Protein AF-A0A3A8WEZ7-F1 (afdb_monomer_lite)

Foldseek 3Di:
DDAAADDPLQQVQSVVCVVLCVQPNDDPRHSQVVCLQQPFEDDPPDDDPHPRYHHDPDQQRGHGDDAQVSVQVVCVVVVRQKHKDWDWLALPDPDPVVVPPPVPCPPFKKKKAWFFPCQQVVNDPVPTHIAMWIFPDDPDPQWTWTFGNYNPPTGIDIGTPVSSSVRCSVSRGTMMMMGGND

Radius of gyration: 15.86 Å; chains: 1; bounding box: 39×42×32 Å

Secondary structure (DSSP, 8-state):
----PPPTT-HHHHHHHHHHHHHH-S-S--HHHHHHHH-EEE-TT---S-SSEEE-S-GGG-B----HHHHHHHHHHHT--EEEEEEE--TTS---TTT---TTTTSSEEEEEEEEHHHHTT--GGG--EEEEEEEEE-SSSEEEEEE--SSS-EEEEEEHHHHHHHHHHTT-EEEEEEE--

pLDDT: mean 88.05, std 12.77, range [43.5, 98.0]

Structure (mmCIF, N/CA/C/O backbone):
data_AF-A0A3A8WEZ7-F1
#
_entry.id   AF-A0A3A8WEZ7-F1
#
loop_
_atom_site.group_PDB
_atom_site.id
_atom_site.type_symbol
_atom_site.label_atom_id
_atom_site.label_alt_id
_atom_site.label_comp_id
_atom_site.label_asym_id
_atom_site.label_entity_id
_atom_site.label_seq_id
_atom_site.pdbx_PDB_ins_code
_atom_site.Cartn_x
_atom_site.Cartn_y
_atom_site.Cartn_z
_atom_site.occupancy
_atom_site.B_iso_or_equiv
_atom_site.auth_seq_id
_atom_site.auth_comp_id
_atom_site.auth_asym_id
_atom_site.auth_atom_id
_atom_site.pdbx_PDB_model_num
ATOM 1 N N . MET A 1 1 ? -1.982 0.173 16.516 1.00 84.88 1 MET A N 1
ATOM 2 C CA . MET A 1 1 ? -1.743 -0.691 15.354 1.00 84.88 1 MET A CA 1
ATOM 3 C C . MET A 1 1 ? -0.645 -1.706 15.622 1.00 84.88 1 MET A C 1
ATOM 5 O O . MET A 1 1 ? 0.433 -1.330 16.069 1.00 84.88 1 MET A O 1
ATOM 9 N N . LYS A 1 2 ? -0.948 -2.989 15.407 1.00 89.88 2 LYS A N 1
ATOM 10 C CA . LYS A 1 2 ? 0.027 -4.089 15.438 1.00 89.88 2 LYS A CA 1
ATOM 11 C C . LYS A 1 2 ? 0.859 -4.035 14.161 1.00 89.88 2 LYS A C 1
ATOM 13 O O . LYS A 1 2 ? 0.286 -3.842 13.106 1.00 89.88 2 LYS A O 1
ATOM 18 N N . GLU A 1 3 ? 2.168 -4.209 14.256 1.00 95.56 3 GLU A N 1
ATOM 19 C CA . GLU A 1 3 ? 3.060 -4.217 13.092 1.00 95.56 3 GLU A CA 1
ATOM 20 C C . GLU A 1 3 ? 2.980 -5.553 12.346 1.00 95.56 3 GLU A C 1
ATOM 22 O O . GLU A 1 3 ? 2.953 -6.616 12.975 1.00 95.56 3 GLU A O 1
ATOM 27 N N . ILE A 1 4 ? 2.930 -5.495 11.013 1.00 96.94 4 ILE A N 1
ATOM 28 C CA . ILE A 1 4 ? 2.775 -6.666 10.146 1.00 96.94 4 ILE A CA 1
ATOM 29 C C . ILE A 1 4 ? 3.842 -6.626 9.064 1.00 96.94 4 ILE A C 1
ATOM 31 O O . ILE A 1 4 ? 3.929 -5.680 8.282 1.00 96.94 4 ILE A O 1
ATOM 35 N N . ILE A 1 5 ? 4.648 -7.684 9.042 1.00 97.50 5 ILE A N 1
ATOM 36 C CA . ILE A 1 5 ? 5.693 -7.893 8.047 1.00 97.50 5 ILE A CA 1
ATOM 37 C C . ILE A 1 5 ? 5.063 -8.651 6.884 1.00 97.50 5 ILE A C 1
ATOM 39 O O . ILE A 1 5 ? 4.404 -9.675 7.075 1.00 97.50 5 ILE A O 1
ATOM 43 N N . ALA A 1 6 ? 5.246 -8.129 5.683 1.00 96.94 6 ALA A N 1
ATOM 44 C CA . ALA A 1 6 ? 4.765 -8.745 4.470 1.00 96.94 6 ALA A CA 1
ATOM 45 C C . ALA A 1 6 ? 5.626 -9.945 4.091 1.00 96.94 6 ALA A C 1
ATOM 47 O O . ALA A 1 6 ? 6.854 -9.896 4.160 1.00 96.94 6 ALA A O 1
ATOM 48 N N . GLU A 1 7 ? 4.979 -10.980 3.580 1.00 95.88 7 GLU A N 1
ATOM 49 C CA . GLU A 1 7 ? 5.639 -11.922 2.695 1.00 95.88 7 GLU A CA 1
ATOM 50 C C . GLU A 1 7 ? 5.979 -11.259 1.358 1.00 95.88 7 GLU A C 1
ATOM 52 O O . GLU A 1 7 ? 5.452 -10.202 0.982 1.00 95.88 7 GLU A O 1
ATOM 57 N N . ASN A 1 8 ? 6.877 -11.897 0.606 1.00 93.00 8 ASN A N 1
ATOM 58 C CA . ASN A 1 8 ? 7.244 -11.400 -0.716 1.00 93.00 8 ASN A CA 1
ATOM 59 C C . ASN A 1 8 ? 5.997 -11.220 -1.590 1.00 93.00 8 ASN A C 1
ATOM 61 O O . ASN A 1 8 ? 5.138 -12.096 -1.652 1.00 93.00 8 ASN A O 1
ATOM 65 N N . TYR A 1 9 ? 5.938 -10.085 -2.292 1.00 94.31 9 TYR A N 1
ATOM 66 C CA . TYR A 1 9 ? 4.830 -9.680 -3.167 1.00 94.31 9 TYR A CA 1
ATOM 67 C C . TYR A 1 9 ? 3.518 -9.304 -2.456 1.00 94.31 9 TYR A C 1
ATOM 69 O O . TYR A 1 9 ? 2.589 -8.872 -3.137 1.00 94.31 9 TYR A O 1
ATOM 77 N N . LEU A 1 10 ? 3.438 -9.379 -1.120 1.00 96.44 10 LEU A N 1
ATOM 78 C CA . LEU A 1 10 ? 2.209 -9.112 -0.355 1.00 96.44 10 LEU A CA 1
ATOM 79 C C . LEU A 1 10 ? 2.223 -7.779 0.417 1.00 96.44 10 LEU A C 1
ATOM 81 O O . LEU A 1 10 ? 1.356 -7.545 1.255 1.00 96.44 10 LEU A O 1
ATOM 85 N N . CYS A 1 11 ? 3.161 -6.870 0.123 1.00 96.25 11 CYS A N 1
ATOM 86 C CA . CYS A 1 11 ? 3.358 -5.612 0.861 1.00 96.25 11 CYS A CA 1
ATOM 87 C C . CYS A 1 11 ? 2.072 -4.792 1.050 1.00 96.25 11 CYS A C 1
ATOM 89 O O . CYS A 1 11 ? 1.821 -4.277 2.137 1.00 96.25 11 CYS A O 1
ATOM 91 N N . PHE A 1 12 ? 1.233 -4.690 0.015 1.00 97.19 12 PHE A N 1
ATOM 92 C CA . PHE A 1 12 ? -0.033 -3.957 0.109 1.00 97.19 12 PHE A CA 1
ATOM 93 C C . PHE A 1 12 ? -1.072 -4.668 0.972 1.00 97.19 12 PHE A C 1
ATOM 95 O O . PHE A 1 12 ? -1.754 -4.025 1.767 1.00 97.19 12 PHE A O 1
ATOM 102 N N . LEU A 1 13 ? -1.127 -5.997 0.900 1.00 98.00 13 LEU A N 1
ATOM 103 C CA . LEU A 1 13 ? -2.044 -6.793 1.710 1.00 98.00 13 LEU A CA 1
ATOM 104 C C . LEU A 1 13 ? -1.660 -6.793 3.185 1.00 98.00 13 LEU A C 1
ATOM 106 O O . LEU A 1 13 ? -2.545 -6.735 4.029 1.00 98.00 13 LEU A O 1
ATOM 110 N N . ALA A 1 14 ? -0.364 -6.782 3.498 1.00 97.94 14 ALA A N 1
ATOM 111 C CA . ALA A 1 14 ? 0.115 -6.634 4.866 1.00 97.94 14 ALA A CA 1
ATOM 112 C C . ALA A 1 14 ? -0.351 -5.310 5.490 1.00 97.94 14 ALA A C 1
ATOM 114 O O . ALA A 1 14 ? -0.772 -5.299 6.641 1.00 97.94 14 ALA A O 1
ATOM 115 N N . LEU A 1 15 ? -0.359 -4.203 4.731 1.00 97.56 15 LEU A N 1
ATOM 116 C CA . LEU A 1 15 ? -0.907 -2.929 5.219 1.00 97.56 15 LEU A CA 1
ATOM 117 C C . LEU A 1 15 ? -2.422 -2.979 5.405 1.00 97.56 15 LEU A C 1
ATOM 119 O O . LEU A 1 15 ? -2.922 -2.434 6.386 1.00 97.56 15 LEU A O 1
ATOM 123 N N . ILE A 1 16 ? -3.150 -3.640 4.503 1.00 97.50 16 ILE A N 1
ATOM 124 C CA . ILE A 1 16 ? -4.600 -3.823 4.642 1.00 97.50 16 ILE A CA 1
ATOM 125 C C . ILE A 1 16 ? -4.912 -4.664 5.887 1.00 97.50 16 ILE A C 1
ATOM 127 O O . ILE A 1 16 ? -5.751 -4.261 6.687 1.00 97.50 16 ILE A O 1
ATOM 131 N N . GLU A 1 17 ? -4.204 -5.776 6.105 1.00 97.75 17 GLU A N 1
ATOM 132 C CA . GLU A 1 17 ? -4.300 -6.582 7.330 1.00 97.75 17 GLU A CA 1
ATOM 133 C C . GLU A 1 17 ? -4.053 -5.710 8.569 1.00 97.75 17 GLU A C 1
ATOM 135 O O . GLU A 1 17 ? -4.807 -5.763 9.542 1.00 97.75 17 GLU A O 1
ATOM 140 N N . MET A 1 18 ? -3.025 -4.864 8.511 1.00 96.19 18 MET A N 1
ATOM 141 C CA . MET A 1 18 ? -2.623 -3.986 9.603 1.00 96.19 18 MET A CA 1
ATOM 142 C C . MET A 1 18 ? -3.717 -2.977 9.966 1.00 96.19 18 MET A C 1
ATOM 144 O O . MET A 1 18 ? -4.024 -2.786 11.144 1.00 96.19 18 MET A O 1
ATOM 148 N N . ILE A 1 19 ? -4.333 -2.372 8.948 1.00 95.62 19 ILE A N 1
ATOM 149 C CA . ILE A 1 19 ? -5.447 -1.431 9.080 1.00 95.62 19 ILE A CA 1
ATOM 150 C C . ILE A 1 19 ? -6.692 -2.147 9.612 1.00 95.62 19 ILE A C 1
ATOM 152 O O . ILE A 1 19 ? -7.278 -1.696 10.593 1.00 95.62 19 ILE A O 1
ATOM 156 N N . ILE A 1 20 ? -7.073 -3.290 9.034 1.00 95.44 20 ILE A N 1
ATOM 157 C CA . ILE A 1 20 ? -8.232 -4.074 9.486 1.00 95.44 20 ILE A CA 1
ATOM 158 C C . ILE A 1 20 ? -8.068 -4.454 10.961 1.00 95.44 20 ILE A C 1
ATOM 160 O O . ILE A 1 20 ? -8.984 -4.239 11.753 1.00 95.44 20 ILE A O 1
ATOM 164 N N . GLN A 1 21 ? -6.899 -4.967 11.356 1.00 95.06 21 GLN A N 1
ATOM 165 C CA . GLN A 1 21 ? -6.651 -5.373 12.742 1.00 95.06 21 GLN A CA 1
ATOM 166 C C . GLN A 1 21 ? -6.658 -4.196 13.725 1.00 95.06 21 GLN A C 1
ATOM 168 O O . GLN A 1 21 ? -6.998 -4.385 14.892 1.00 95.06 21 GLN A O 1
ATOM 173 N N . ASP A 1 22 ? -6.310 -2.986 13.286 1.00 93.56 22 ASP A N 1
ATOM 174 C CA . ASP A 1 22 ? -6.419 -1.779 14.112 1.00 93.56 22 ASP A CA 1
ATOM 175 C C . ASP A 1 22 ? -7.881 -1.353 14.321 1.00 93.56 22 ASP A C 1
ATOM 177 O O . ASP A 1 22 ? -8.231 -0.888 15.403 1.00 93.56 22 ASP A O 1
ATOM 181 N N . VAL A 1 23 ? -8.741 -1.566 13.318 1.00 92.75 23 VAL A N 1
ATOM 182 C CA . VAL A 1 23 ? -10.157 -1.167 13.348 1.00 92.75 23 VAL A CA 1
ATOM 183 C C . VAL A 1 23 ? -11.032 -2.157 14.115 1.00 92.75 23 VAL A C 1
ATOM 185 O O . VAL A 1 23 ? -11.835 -1.744 14.950 1.00 92.75 23 VAL A O 1
ATOM 188 N N . ILE A 1 24 ? -10.912 -3.457 13.835 1.00 93.06 24 ILE A N 1
ATOM 189 C CA . ILE A 1 24 ? -11.813 -4.486 14.393 1.00 93.06 24 ILE A CA 1
ATOM 190 C C . ILE A 1 24 ? -11.124 -5.441 15.377 1.00 93.06 24 ILE A C 1
ATOM 192 O O . ILE A 1 24 ? -11.753 -6.372 15.879 1.00 93.06 24 ILE A O 1
ATOM 196 N N . GLY A 1 25 ? -9.841 -5.219 15.673 1.00 92.50 25 GLY A N 1
ATOM 197 C CA . GLY A 1 25 ? -9.025 -6.140 16.459 1.00 92.50 25 GLY A CA 1
ATOM 198 C C . GLY A 1 25 ? -8.557 -7.356 15.654 1.00 92.50 25 GLY A C 1
ATOM 199 O O . GLY A 1 25 ? -8.706 -7.432 14.434 1.00 92.50 25 GLY A O 1
ATOM 200 N N . THR A 1 26 ? -7.962 -8.332 16.343 1.00 89.19 26 THR A N 1
ATOM 201 C CA . THR A 1 26 ? -7.465 -9.562 15.711 1.00 89.19 26 THR A CA 1
ATOM 202 C C . THR A 1 26 ? -8.583 -10.274 14.950 1.00 89.19 26 THR A C 1
ATOM 204 O O . THR A 1 26 ? -9.600 -10.645 15.535 1.00 89.19 26 THR A O 1
ATOM 207 N N . SER A 1 27 ? -8.365 -10.510 13.658 1.00 90.12 27 SER A N 1
ATOM 208 C CA . SER A 1 27 ? -9.300 -11.202 12.773 1.00 90.12 27 SER A CA 1
ATOM 209 C C . SER A 1 27 ? -8.596 -12.339 12.025 1.00 90.12 27 SER A C 1
ATOM 211 O O . SER A 1 27 ? -7.378 -12.484 12.106 1.00 90.12 27 SER A O 1
ATOM 213 N N . CYS A 1 28 ? -9.367 -13.157 11.307 1.00 92.25 28 CYS A N 1
ATOM 214 C CA . CYS A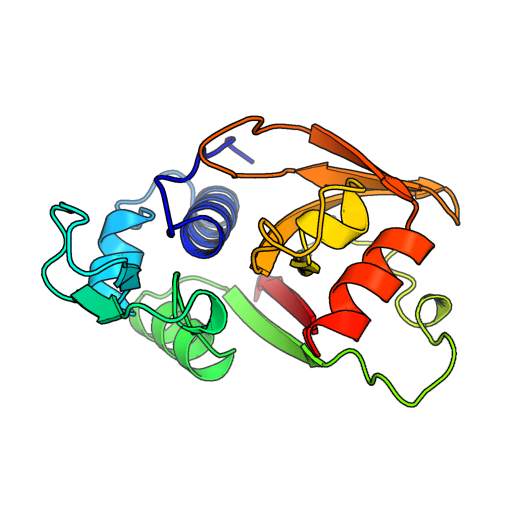 1 28 ? -8.833 -14.179 10.400 1.00 92.25 28 CYS A CA 1
ATOM 215 C C . CYS A 1 28 ? -8.469 -13.629 9.009 1.00 92.25 28 CYS A C 1
ATOM 217 O O . CYS A 1 28 ? -8.064 -14.394 8.139 1.00 92.25 28 CYS A O 1
ATOM 219 N N . ILE A 1 29 ? -8.643 -12.323 8.787 1.00 95.31 29 ILE A N 1
ATOM 220 C CA . ILE A 1 29 ? -8.328 -11.663 7.521 1.00 95.31 29 ILE A CA 1
ATOM 221 C C . ILE A 1 29 ? -6.868 -11.228 7.597 1.00 95.31 29 ILE A C 1
ATOM 223 O O . ILE A 1 29 ? -6.561 -10.136 8.075 1.00 95.31 29 ILE A O 1
ATOM 227 N N . ASP A 1 30 ? -5.981 -12.124 7.174 1.00 96.62 30 ASP A N 1
ATOM 228 C CA . ASP A 1 30 ? -4.549 -11.879 7.039 1.00 96.62 30 ASP A CA 1
ATOM 229 C C . ASP A 1 30 ? -4.141 -11.646 5.575 1.00 96.62 30 ASP A C 1
ATOM 231 O O . ASP A 1 30 ? -4.944 -11.773 4.644 1.00 96.62 30 ASP A O 1
ATOM 235 N N . GLN A 1 31 ? -2.881 -11.282 5.350 1.00 97.38 31 GLN A N 1
ATOM 236 C CA . GLN A 1 31 ? -2.349 -11.053 4.008 1.00 97.38 31 GLN A CA 1
ATOM 237 C C . GLN A 1 31 ? -2.493 -12.260 3.060 1.00 97.38 31 GLN A C 1
ATOM 239 O O . GLN A 1 31 ? -2.594 -12.053 1.852 1.00 97.38 31 GLN A O 1
ATOM 244 N N . PHE A 1 32 ? -2.559 -13.499 3.563 1.00 97.44 32 PHE A N 1
ATOM 245 C CA . PHE A 1 32 ? -2.748 -14.696 2.735 1.00 97.44 32 PHE A CA 1
ATOM 246 C C . PHE A 1 32 ? -4.213 -14.885 2.349 1.00 97.44 32 PHE A C 1
ATOM 248 O O . PHE A 1 32 ? -4.508 -15.141 1.183 1.00 97.44 32 PHE A O 1
ATOM 255 N N . TYR A 1 33 ? -5.138 -14.682 3.289 1.00 97.00 33 TYR A N 1
ATOM 256 C CA . TYR A 1 33 ? -6.571 -14.627 3.005 1.00 97.00 33 TYR A CA 1
ATOM 257 C C . TYR A 1 33 ? -6.868 -13.568 1.938 1.00 97.00 33 TYR A C 1
ATOM 259 O O . TYR A 1 33 ? -7.572 -13.826 0.960 1.00 97.00 33 TYR A O 1
ATOM 267 N N . LEU A 1 34 ? -6.293 -12.375 2.102 1.00 97.75 34 LEU A N 1
ATOM 268 C CA . LEU A 1 34 ? -6.444 -11.284 1.145 1.00 97.75 34 LEU A CA 1
ATOM 269 C C . LEU A 1 34 ? -5.843 -11.643 -0.222 1.00 97.75 34 LEU A C 1
ATOM 271 O O . LEU A 1 34 ? -6.412 -11.275 -1.248 1.00 97.75 34 LEU A O 1
ATOM 275 N N . ALA A 1 35 ? -4.730 -12.381 -0.254 1.00 97.56 35 ALA A N 1
ATOM 276 C CA . ALA A 1 35 ? -4.103 -12.809 -1.500 1.00 97.56 35 ALA A CA 1
ATOM 277 C C . ALA A 1 35 ? -4.937 -13.870 -2.224 1.00 97.56 35 ALA A C 1
ATOM 279 O O . ALA A 1 35 ? -5.053 -13.818 -3.443 1.00 97.56 35 ALA A O 1
ATOM 280 N N . GLU A 1 36 ? -5.579 -14.785 -1.498 1.00 97.31 36 GLU A N 1
ATOM 281 C CA . GLU A 1 36 ? -6.543 -15.721 -2.086 1.00 97.31 36 GLU A CA 1
ATOM 282 C C . GLU A 1 36 ? -7.760 -14.989 -2.663 1.00 97.31 36 GLU A C 1
ATOM 284 O O . GLU A 1 36 ? -8.261 -15.341 -3.733 1.00 97.31 36 GLU A O 1
ATOM 289 N N . TYR A 1 37 ? -8.211 -13.928 -1.990 1.00 96.38 37 TYR A N 1
ATOM 290 C CA . TYR A 1 37 ? -9.358 -13.136 -2.423 1.00 96.38 37 TYR A CA 1
ATOM 291 C C . TYR A 1 37 ? -9.059 -12.281 -3.666 1.00 96.38 37 TYR A C 1
ATOM 293 O O . TYR A 1 37 ? -9.784 -12.356 -4.657 1.00 96.38 37 TYR A O 1
ATOM 301 N N . PHE A 1 38 ? -7.993 -11.475 -3.640 1.00 97.12 38 PHE A N 1
ATOM 302 C CA . PHE A 1 38 ? -7.670 -10.526 -4.718 1.00 97.12 38 PHE A CA 1
ATOM 303 C C . PHE A 1 38 ? -6.777 -11.105 -5.816 1.00 97.12 38 PHE A C 1
ATOM 305 O O . PHE A 1 38 ? -6.781 -10.606 -6.943 1.00 97.12 38 PHE A O 1
ATOM 312 N N . GLY A 1 39 ? -6.036 -12.159 -5.496 1.00 96.94 39 GLY A N 1
ATOM 313 C CA . GLY A 1 39 ? -5.006 -12.740 -6.336 1.00 96.94 39 GLY A CA 1
ATOM 314 C C . GLY A 1 39 ? -3.665 -12.023 -6.218 1.00 96.94 39 GLY A C 1
ATOM 315 O O . GLY A 1 39 ? -3.592 -10.836 -5.913 1.00 96.94 39 GLY A O 1
ATOM 316 N N . VAL A 1 40 ? -2.580 -12.742 -6.491 1.00 97.00 40 VAL A N 1
ATOM 317 C CA . VAL A 1 40 ? -1.213 -12.200 -6.502 1.00 97.00 40 VAL A CA 1
ATOM 318 C C . VAL A 1 40 ? -0.480 -12.645 -7.759 1.00 97.00 40 VAL A C 1
ATOM 320 O O . VAL A 1 40 ? -0.646 -13.771 -8.221 1.00 97.00 40 VAL A O 1
ATOM 323 N N . THR A 1 41 ? 0.352 -11.772 -8.321 1.00 96.38 41 THR A N 1
ATOM 324 C CA . THR A 1 41 ? 1.248 -12.132 -9.424 1.00 96.38 41 THR A CA 1
ATOM 325 C C . THR A 1 41 ? 2.680 -12.269 -8.920 1.00 96.38 41 THR A C 1
ATOM 327 O O . THR A 1 41 ? 3.219 -11.351 -8.304 1.00 96.38 41 THR A O 1
ATOM 330 N N . VAL A 1 42 ? 3.321 -13.399 -9.206 1.00 95.12 42 VAL A N 1
ATOM 331 C CA . VAL A 1 42 ? 4.695 -13.713 -8.778 1.00 95.12 42 VAL A CA 1
ATOM 332 C C . VAL A 1 42 ? 5.565 -14.134 -9.975 1.00 95.12 42 VAL A C 1
ATOM 334 O O . VAL A 1 42 ? 5.032 -14.416 -11.053 1.00 95.12 42 VAL A O 1
ATOM 337 N N . PRO A 1 43 ? 6.903 -14.180 -9.844 1.00 94.62 43 PRO A N 1
ATOM 338 C CA . PRO A 1 43 ? 7.768 -14.733 -10.886 1.00 94.62 43 PRO A CA 1
ATOM 339 C C . PRO A 1 43 ? 7.448 -16.198 -11.189 1.00 94.62 43 PRO A C 1
ATOM 341 O O . PRO A 1 43 ? 7.078 -16.943 -10.284 1.00 94.62 43 PRO A O 1
ATOM 344 N N . LYS A 1 44 ? 7.646 -16.645 -12.437 1.00 90.25 44 LYS A N 1
ATOM 345 C CA . LYS A 1 44 ? 7.314 -18.019 -12.880 1.00 90.25 44 LYS A CA 1
ATOM 346 C C . LYS A 1 44 ? 7.907 -19.136 -12.021 1.00 90.25 44 LYS A C 1
ATOM 348 O O . LYS A 1 44 ? 7.250 -20.151 -11.820 1.00 90.25 44 LYS A O 1
ATOM 353 N N . ASP A 1 45 ? 9.113 -18.935 -11.502 1.00 89.75 45 ASP A N 1
ATOM 354 C CA . ASP A 1 45 ? 9.816 -19.934 -10.691 1.00 89.75 45 ASP A CA 1
ATOM 355 C C . ASP A 1 45 ? 9.615 -19.733 -9.177 1.00 89.75 45 ASP A C 1
ATOM 357 O O . ASP A 1 45 ? 10.192 -20.458 -8.360 1.00 89.75 45 ASP A O 1
ATOM 361 N N . TYR A 1 46 ? 8.800 -18.751 -8.778 1.00 93.06 46 TYR A N 1
ATOM 362 C CA . TYR A 1 46 ? 8.506 -18.469 -7.380 1.00 93.06 46 TYR A CA 1
ATOM 363 C C . TYR A 1 46 ? 7.451 -19.438 -6.837 1.00 93.06 46 TYR A C 1
ATOM 365 O O . TYR A 1 46 ? 6.389 -19.632 -7.430 1.00 93.06 46 TYR A O 1
ATOM 373 N N . LYS A 1 47 ? 7.733 -20.044 -5.681 1.00 90.44 47 LYS A N 1
ATOM 374 C CA . LYS A 1 47 ? 6.813 -20.964 -5.002 1.00 90.44 47 LYS A CA 1
ATOM 375 C C . LYS A 1 47 ? 6.101 -20.235 -3.873 1.00 90.44 47 LYS A C 1
ATOM 377 O O . LYS A 1 47 ? 6.759 -19.724 -2.974 1.00 90.44 47 LYS A O 1
ATOM 382 N N . ILE A 1 48 ? 4.773 -20.239 -3.912 1.00 91.00 48 ILE A N 1
ATOM 383 C CA . ILE A 1 48 ? 3.911 -19.641 -2.894 1.00 91.00 48 ILE A CA 1
ATOM 384 C C . ILE A 1 48 ? 2.678 -20.524 -2.695 1.00 91.00 48 ILE A C 1
ATOM 386 O O . ILE A 1 48 ? 2.174 -21.098 -3.660 1.00 91.00 48 ILE A O 1
ATOM 390 N N . ASP A 1 49 ? 2.221 -20.661 -1.452 1.00 91.69 49 ASP A N 1
ATOM 391 C CA . ASP A 1 49 ? 1.042 -21.465 -1.102 1.00 91.69 49 ASP A CA 1
ATOM 392 C C . ASP A 1 49 ? -0.228 -20.598 -1.115 1.00 91.69 49 ASP A C 1
ATOM 394 O O . ASP A 1 49 ? -0.858 -20.362 -0.089 1.00 91.69 49 ASP A O 1
ATOM 398 N N . ILE A 1 50 ? -0.541 -20.043 -2.290 1.00 94.56 50 ILE A N 1
ATOM 399 C CA . ILE A 1 50 ? -1.755 -19.266 -2.585 1.00 94.56 50 ILE A CA 1
ATOM 400 C C . ILE A 1 50 ? -2.337 -19.813 -3.890 1.00 94.56 50 ILE A C 1
ATOM 402 O O . ILE A 1 50 ? -1.626 -19.922 -4.891 1.00 94.56 50 ILE A O 1
ATOM 406 N N . LYS A 1 51 ? -3.625 -20.168 -3.904 1.00 95.50 51 LYS A N 1
ATOM 407 C CA . LYS A 1 51 ? -4.301 -20.748 -5.078 1.00 95.50 51 LYS A CA 1
ATOM 408 C C . LYS A 1 51 ? -4.582 -19.701 -6.144 1.00 95.50 51 LYS A C 1
ATOM 410 O O . LYS A 1 51 ? -4.437 -19.991 -7.331 1.00 95.50 51 LYS A O 1
ATOM 415 N N . ASN A 1 52 ? -4.984 -18.498 -5.743 1.00 96.75 52 ASN A N 1
ATOM 416 C CA . ASN A 1 52 ? -5.227 -17.382 -6.655 1.00 96.75 52 ASN A CA 1
ATOM 417 C C . ASN A 1 52 ? -3.910 -16.696 -7.069 1.00 96.75 52 ASN A C 1
ATOM 419 O O . ASN A 1 52 ? -3.647 -15.540 -6.748 1.00 96.75 52 ASN A O 1
ATOM 423 N N . VAL A 1 53 ? -3.041 -17.436 -7.755 1.00 96.31 53 VAL A N 1
ATOM 424 C CA . VAL A 1 53 ? -1.728 -16.955 -8.193 1.00 96.31 53 VAL A CA 1
ATOM 425 C C . VAL A 1 53 ? -1.651 -16.850 -9.713 1.00 96.31 53 VAL A C 1
ATOM 427 O O . VAL A 1 53 ? -2.108 -17.720 -10.455 1.00 96.31 53 VAL A O 1
ATOM 430 N N . GLN A 1 54 ? -1.043 -15.768 -10.183 1.00 96.00 54 GLN A N 1
ATOM 431 C CA . GLN A 1 54 ? -0.650 -15.568 -11.571 1.00 96.00 54 GLN A CA 1
ATOM 432 C C . GLN A 1 54 ? 0.873 -15.498 -11.663 1.00 96.00 54 GLN A C 1
ATOM 434 O O . GLN A 1 54 ? 1.555 -15.131 -10.707 1.00 96.00 54 GLN A O 1
ATOM 439 N N . TYR A 1 55 ? 1.411 -15.825 -12.833 1.00 95.25 55 TYR A N 1
ATOM 440 C CA . TYR A 1 55 ? 2.852 -15.848 -13.054 1.00 95.25 55 TYR A CA 1
ATOM 441 C C . TYR A 1 55 ? 3.256 -14.867 -14.151 1.00 95.25 55 TYR A C 1
ATOM 443 O O . TYR A 1 55 ? 2.662 -14.862 -15.232 1.00 95.25 55 TYR A O 1
ATOM 451 N N . SER A 1 56 ? 4.288 -14.061 -13.901 1.00 93.44 56 SER A N 1
ATOM 452 C CA . SER A 1 56 ? 4.827 -13.117 -14.883 1.00 93.44 56 SER A CA 1
ATOM 453 C C . SER A 1 56 ? 6.339 -12.948 -14.766 1.00 93.44 56 SER A C 1
ATOM 455 O O . SER A 1 56 ? 6.895 -13.012 -13.678 1.00 93.44 56 SER A O 1
ATOM 457 N N . ASP A 1 57 ? 6.992 -12.670 -15.896 1.00 89.31 57 ASP A N 1
ATOM 458 C CA . ASP A 1 57 ? 8.411 -12.280 -15.957 1.00 89.31 57 ASP A CA 1
ATOM 459 C C . ASP A 1 57 ? 8.584 -10.752 -16.039 1.00 89.31 57 ASP A C 1
ATOM 461 O O . ASP A 1 57 ? 9.677 -10.249 -16.288 1.00 89.31 57 ASP A O 1
ATOM 465 N N . ARG A 1 58 ? 7.488 -9.988 -15.932 1.00 86.62 58 ARG A N 1
ATOM 466 C CA . ARG A 1 58 ? 7.504 -8.525 -16.014 1.00 86.62 58 ARG A CA 1
ATOM 467 C C . ARG A 1 58 ? 7.372 -7.939 -14.617 1.00 86.62 58 ARG A C 1
ATOM 469 O O . ARG A 1 58 ? 6.288 -8.002 -14.047 1.00 86.62 58 ARG A O 1
ATOM 476 N N . ASP A 1 59 ? 8.411 -7.262 -14.137 1.00 82.31 59 ASP A N 1
ATOM 477 C CA . ASP A 1 59 ? 8.461 -6.685 -12.781 1.00 82.31 59 ASP A CA 1
ATOM 478 C C . ASP A 1 59 ? 7.247 -5.816 -12.434 1.00 82.31 59 ASP A C 1
ATOM 480 O O . ASP A 1 59 ? 6.695 -5.904 -11.344 1.00 82.31 59 ASP A O 1
ATOM 484 N N . ARG A 1 60 ? 6.753 -5.028 -13.397 1.00 81.19 60 ARG A N 1
ATOM 485 C CA . ARG A 1 60 ? 5.574 -4.158 -13.213 1.00 81.19 60 ARG A CA 1
ATOM 486 C C . ARG A 1 60 ? 4.252 -4.899 -13.033 1.00 81.19 60 ARG A C 1
ATOM 488 O O . ARG A 1 60 ? 3.250 -4.269 -12.719 1.00 81.19 60 ARG A O 1
ATOM 495 N N . GLN A 1 61 ? 4.220 -6.193 -13.328 1.00 88.12 61 GLN A N 1
ATOM 496 C CA . GLN A 1 61 ? 3.048 -7.034 -13.120 1.00 88.12 61 GLN A CA 1
ATOM 497 C C . GLN A 1 61 ? 3.125 -7.778 -11.792 1.00 88.12 61 GLN A C 1
ATOM 499 O O . GLN A 1 61 ? 2.101 -8.288 -11.365 1.00 88.12 61 GLN A O 1
ATOM 504 N N . LEU A 1 62 ? 4.286 -7.825 -11.137 1.00 91.06 62 LEU A N 1
ATOM 505 C CA . LEU A 1 62 ? 4.457 -8.535 -9.875 1.00 91.06 62 LEU A CA 1
ATOM 506 C C . LEU A 1 62 ? 3.730 -7.824 -8.730 1.00 91.06 62 LEU A C 1
ATOM 508 O O . LEU A 1 62 ? 3.536 -6.609 -8.755 1.00 91.06 62 LEU A O 1
ATOM 512 N N . GLY A 1 63 ? 3.355 -8.594 -7.713 1.00 92.62 63 GLY A N 1
ATOM 513 C CA . GLY A 1 63 ? 2.573 -8.111 -6.585 1.00 92.62 63 GLY A CA 1
ATOM 514 C C . GLY A 1 63 ? 1.074 -8.155 -6.845 1.00 92.62 63 GLY A C 1
ATOM 515 O O . GLY A 1 63 ? 0.564 -8.967 -7.623 1.00 92.62 63 GLY A O 1
ATOM 516 N N . VAL A 1 64 ? 0.365 -7.286 -6.137 1.00 93.00 64 VAL A N 1
ATOM 517 C CA . VAL A 1 64 ? -1.094 -7.258 -6.102 1.00 93.00 64 VAL A CA 1
ATOM 518 C C . VAL A 1 64 ? -1.593 -5.983 -6.773 1.00 93.00 64 VAL A C 1
ATOM 520 O O . VAL A 1 64 ? -1.090 -4.896 -6.496 1.00 93.00 64 VAL A O 1
ATOM 523 N N . HIS A 1 65 ? -2.597 -6.123 -7.639 1.00 89.81 65 HIS A N 1
ATOM 524 C CA . HIS A 1 65 ? -3.209 -5.024 -8.391 1.00 89.81 65 HIS A CA 1
ATOM 525 C C . HIS A 1 65 ? -4.677 -4.898 -7.985 1.00 89.81 65 HIS A C 1
ATOM 527 O O . HIS A 1 65 ? -5.557 -5.548 -8.557 1.00 89.81 65 HIS A O 1
ATOM 533 N N . ILE A 1 66 ? -4.925 -4.092 -6.956 1.00 90.44 66 ILE A N 1
ATOM 534 C CA . ILE A 1 66 ? -6.263 -3.821 -6.416 1.00 90.44 66 ILE A CA 1
ATOM 535 C C . ILE A 1 66 ? -6.597 -2.362 -6.692 1.00 90.44 66 ILE A C 1
ATOM 537 O O . ILE A 1 66 ? -5.705 -1.527 -6.634 1.00 90.44 66 ILE A O 1
ATOM 541 N N . ASP A 1 67 ? -7.857 -2.084 -6.995 1.00 92.25 67 ASP A N 1
ATOM 542 C CA . ASP A 1 67 ? -8.435 -0.744 -7.036 1.00 92.25 67 ASP A CA 1
ATOM 543 C C . ASP A 1 67 ? -9.319 -0.522 -5.794 1.00 92.25 67 ASP A C 1
ATOM 545 O O . ASP A 1 67 ? -9.628 -1.448 -5.036 1.00 92.25 67 ASP A O 1
ATOM 549 N N . GLU A 1 68 ? -9.709 0.722 -5.555 1.00 94.31 68 GLU A N 1
ATOM 550 C CA . GLU A 1 68 ? -10.555 1.115 -4.433 1.00 94.31 68 GLU A CA 1
ATOM 551 C C . GLU A 1 68 ? -11.919 0.405 -4.436 1.00 94.31 68 GLU A C 1
ATOM 553 O O . GLU A 1 68 ? -12.395 -0.012 -3.379 1.00 94.31 68 GLU A O 1
ATOM 558 N N . ASP A 1 69 ? -12.512 0.166 -5.608 1.00 96.69 69 ASP A N 1
ATOM 559 C CA . ASP A 1 69 ? -13.816 -0.491 -5.739 1.00 96.69 69 ASP A CA 1
ATOM 560 C C . ASP A 1 69 ? -13.781 -1.927 -5.206 1.00 96.69 69 ASP A C 1
ATOM 562 O O . ASP A 1 69 ? -14.649 -2.344 -4.434 1.00 96.69 69 ASP A O 1
ATOM 566 N N . LYS A 1 70 ? -12.747 -2.697 -5.561 1.00 96.50 70 LYS A N 1
ATOM 567 C CA . LYS A 1 70 ? -12.551 -4.062 -5.055 1.00 96.50 70 LYS A CA 1
ATOM 568 C C . LYS A 1 70 ? -12.350 -4.100 -3.542 1.00 96.50 70 LYS A C 1
ATOM 570 O O . LYS A 1 70 ? -12.852 -5.025 -2.897 1.00 96.50 70 LYS A O 1
ATOM 575 N N . LEU A 1 71 ? -11.635 -3.126 -2.977 1.00 97.25 71 LEU A N 1
ATOM 576 C CA . LEU A 1 71 ? -11.462 -3.005 -1.525 1.00 97.25 71 LEU A CA 1
ATOM 577 C C . LEU A 1 71 ? -12.801 -2.709 -0.843 1.00 97.25 71 LEU A C 1
ATOM 579 O O . LEU A 1 71 ? -13.176 -3.401 0.102 1.00 97.25 71 LEU A O 1
ATOM 583 N N . ASN A 1 72 ? -13.569 -1.764 -1.380 1.00 97.56 72 ASN A N 1
ATOM 584 C CA . ASN A 1 72 ? -14.882 -1.400 -0.852 1.00 97.56 72 ASN A CA 1
ATOM 585 C C . ASN A 1 72 ? -15.878 -2.566 -0.909 1.00 97.56 72 ASN A C 1
ATOM 587 O O . ASN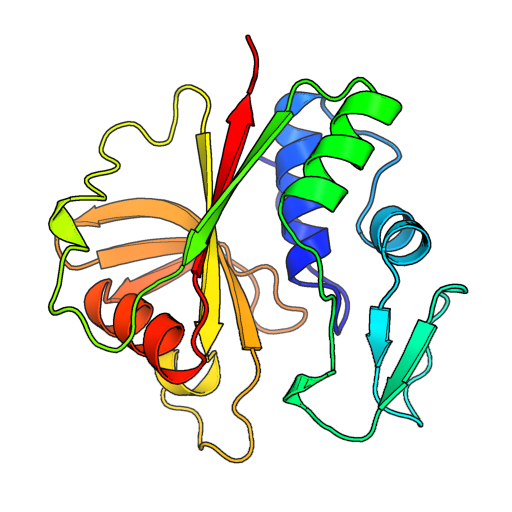 A 1 72 ? -16.610 -2.797 0.054 1.00 97.56 72 ASN A O 1
ATOM 591 N N . ILE A 1 73 ? -15.852 -3.370 -1.978 1.00 97.25 73 ILE A N 1
ATOM 592 C CA . ILE A 1 73 ? -16.647 -4.603 -2.077 1.00 97.25 73 ILE A CA 1
ATOM 593 C C . ILE A 1 73 ? -16.256 -5.602 -0.980 1.00 97.25 73 ILE A C 1
ATOM 595 O O . ILE A 1 73 ? -17.137 -6.201 -0.360 1.00 97.25 73 ILE A O 1
ATOM 599 N N . LEU A 1 74 ? -14.957 -5.792 -0.713 1.00 96.50 74 LEU A N 1
ATOM 600 C CA . LEU A 1 74 ? -14.507 -6.653 0.384 1.00 96.50 74 LEU A CA 1
ATOM 601 C C . LEU A 1 74 ? -15.057 -6.151 1.725 1.00 96.50 74 LEU A C 1
ATOM 603 O O . LEU A 1 74 ? -15.634 -6.946 2.470 1.00 96.50 74 LEU A O 1
ATOM 607 N N . PHE A 1 75 ? -14.908 -4.861 2.031 1.00 96.38 75 PHE A N 1
ATOM 608 C CA . PHE A 1 75 ? -15.363 -4.290 3.303 1.00 96.38 75 PHE A CA 1
ATOM 609 C C . PHE A 1 75 ? -16.876 -4.406 3.474 1.00 96.38 75 PHE A C 1
ATOM 611 O O . PHE A 1 75 ? -17.339 -4.851 4.524 1.00 96.38 75 PHE A O 1
ATOM 618 N N . GLN A 1 76 ? -17.642 -4.137 2.415 1.00 96.12 76 GLN A N 1
ATOM 619 C CA . GLN A 1 76 ? -19.090 -4.316 2.411 1.00 96.12 76 GLN A CA 1
ATOM 620 C C . GLN A 1 76 ? -19.489 -5.777 2.667 1.00 96.12 76 GLN A C 1
ATOM 622 O O . GLN A 1 76 ? -20.345 -6.041 3.510 1.00 96.12 76 GLN A O 1
ATOM 627 N N . ASN A 1 77 ? -18.859 -6.731 1.976 1.00 95.25 77 ASN A N 1
ATOM 628 C CA . ASN A 1 77 ? -19.185 -8.156 2.098 1.00 95.25 77 ASN A CA 1
ATOM 629 C C . ASN A 1 77 ? -18.796 -8.749 3.458 1.00 95.25 77 ASN A C 1
ATOM 631 O O . ASN A 1 77 ? -19.420 -9.703 3.918 1.00 95.25 77 ASN A O 1
ATOM 635 N N . THR A 1 78 ? -17.756 -8.206 4.088 1.00 94.00 78 THR A N 1
ATOM 636 C CA . THR A 1 78 ? -17.229 -8.689 5.374 1.00 94.00 78 THR A CA 1
ATOM 637 C C . THR A 1 78 ? -17.763 -7.909 6.575 1.00 94.00 78 THR A C 1
ATOM 639 O O . THR A 1 78 ? -17.536 -8.319 7.711 1.00 94.00 78 THR A O 1
ATOM 642 N N . GLY A 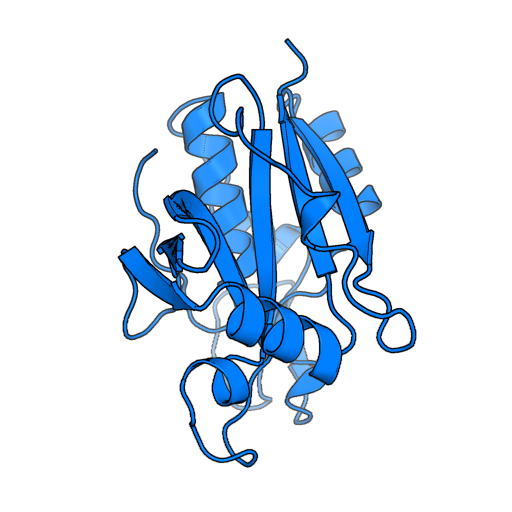1 79 ? -18.489 -6.810 6.347 1.00 94.00 79 GLY A N 1
ATOM 643 C CA . GLY A 1 79 ? -18.992 -5.937 7.408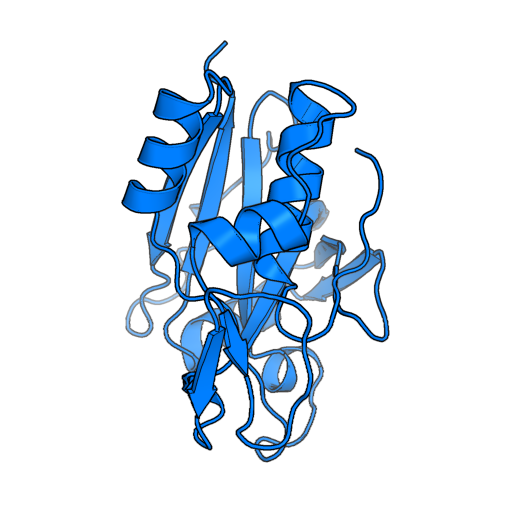 1.00 94.00 79 GLY A CA 1
ATOM 644 C C . GLY A 1 79 ? -17.895 -5.137 8.116 1.00 94.00 79 GLY A C 1
ATOM 645 O O . GLY A 1 79 ? -18.111 -4.668 9.233 1.00 94.00 79 GLY A O 1
ATOM 646 N N . ILE A 1 80 ? -16.718 -4.992 7.501 1.00 95.00 80 ILE A N 1
ATOM 647 C CA . ILE A 1 80 ? -15.638 -4.162 8.039 1.00 95.00 80 ILE A CA 1
ATOM 648 C C . ILE A 1 80 ? -16.036 -2.695 7.837 1.00 95.00 80 ILE A C 1
ATOM 650 O O . ILE A 1 80 ? -16.357 -2.314 6.711 1.00 95.00 80 ILE A O 1
ATOM 654 N N . PRO A 1 81 ? -16.009 -1.848 8.883 1.00 94.69 81 PRO A N 1
ATOM 655 C CA . PRO A 1 81 ? -16.464 -0.462 8.800 1.00 94.69 81 PRO A CA 1
ATOM 656 C C . PRO A 1 81 ? -15.387 0.442 8.178 1.00 94.69 81 PRO A C 1
ATOM 658 O O . PRO A 1 81 ? -14.962 1.425 8.781 1.00 94.69 81 PRO A O 1
ATOM 661 N N . LEU A 1 82 ? -14.926 0.088 6.980 1.00 95.25 82 LEU A N 1
ATOM 662 C CA . LEU A 1 82 ? -13.938 0.822 6.200 1.00 95.25 82 LEU A CA 1
ATOM 663 C C . LEU A 1 82 ? -14.508 1.204 4.835 1.00 95.25 82 LEU A C 1
ATOM 665 O O . LEU A 1 82 ? -15.240 0.438 4.211 1.00 95.25 82 LEU A O 1
ATOM 669 N N . HIS A 1 83 ? -14.120 2.383 4.374 1.00 95.44 83 HIS A N 1
ATOM 670 C CA . HIS A 1 83 ? -14.237 2.840 2.994 1.00 95.44 83 HIS A CA 1
ATOM 671 C C . HIS A 1 83 ? -12.843 3.196 2.484 1.00 95.44 83 HIS A C 1
ATOM 673 O O . HIS A 1 83 ? -11.971 3.567 3.268 1.00 95.44 83 HIS A O 1
ATOM 679 N N . THR A 1 84 ? -12.591 3.049 1.192 1.00 95.25 84 THR A N 1
ATOM 680 C CA . THR A 1 84 ? -11.321 3.400 0.560 1.00 95.25 84 THR A CA 1
ATOM 681 C C . THR A 1 84 ? -11.538 4.251 -0.668 1.00 95.25 84 THR A C 1
ATOM 683 O O . THR A 1 84 ? -12.365 3.926 -1.515 1.00 95.25 84 THR A O 1
ATOM 686 N N . ASP A 1 85 ? -10.722 5.292 -0.777 1.00 93.00 85 ASP A N 1
ATOM 687 C CA . ASP A 1 85 ? -10.575 6.110 -1.970 1.00 93.00 85 ASP A CA 1
ATOM 688 C C . ASP A 1 85 ? -9.130 6.033 -2.471 1.00 93.00 85 ASP A C 1
ATOM 690 O O . ASP A 1 85 ? -8.185 5.892 -1.684 1.00 93.00 85 ASP A O 1
ATOM 694 N N . TYR A 1 86 ? -8.946 6.166 -3.784 1.00 92.00 86 TYR A N 1
ATOM 695 C CA . TYR A 1 86 ? -7.629 6.259 -4.402 1.00 92.00 86 TYR A CA 1
ATOM 696 C C . TYR A 1 86 ? -7.436 7.622 -5.062 1.00 92.00 86 TYR A C 1
ATOM 698 O O . TYR A 1 86 ? -8.232 8.078 -5.882 1.00 92.00 86 TYR A O 1
ATOM 706 N N . ILE A 1 87 ? -6.331 8.277 -4.719 1.00 88.62 87 ILE A N 1
ATOM 707 C CA . ILE A 1 87 ? -5.933 9.555 -5.294 1.00 88.62 87 ILE A CA 1
ATOM 708 C C . ILE A 1 87 ? -4.737 9.327 -6.204 1.00 88.62 87 ILE A C 1
ATOM 710 O O . ILE A 1 87 ? -3.621 9.064 -5.753 1.00 88.62 87 ILE A O 1
ATOM 714 N N . TYR A 1 88 ? -4.968 9.480 -7.503 1.00 86.50 88 TYR A N 1
ATOM 715 C CA . TYR A 1 88 ? -3.909 9.444 -8.499 1.00 86.50 88 TYR A CA 1
ATOM 716 C C . TYR A 1 88 ? -2.989 10.668 -8.379 1.00 86.50 88 TYR A C 1
ATOM 718 O O . TYR A 1 88 ? -3.450 11.812 -8.422 1.00 86.50 88 TYR A O 1
ATOM 726 N N . VAL A 1 89 ? -1.675 10.444 -8.285 1.00 82.12 89 VAL A N 1
ATOM 727 C CA . VAL A 1 89 ? -0.685 11.525 -8.346 1.00 82.12 89 VAL A CA 1
ATOM 728 C C . VAL A 1 89 ? -0.419 11.858 -9.810 1.00 82.12 89 VAL A C 1
ATOM 730 O O . VAL A 1 89 ? 0.254 11.116 -10.528 1.00 82.12 89 VAL A O 1
ATOM 733 N N . ASN A 1 90 ? -0.964 12.991 -10.259 1.00 71.56 90 ASN A N 1
ATOM 734 C CA . ASN A 1 90 ? -0.828 13.442 -11.639 1.00 71.56 90 ASN A CA 1
ATOM 735 C C . ASN A 1 90 ? 0.640 13.799 -11.962 1.00 71.56 90 ASN A C 1
ATOM 737 O O . ASN A 1 90 ? 1.188 14.725 -11.364 1.00 71.56 90 ASN A O 1
ATOM 741 N N . PRO A 1 91 ? 1.284 13.133 -12.941 1.00 64.06 91 PRO A N 1
ATOM 742 C CA . PRO A 1 91 ? 2.676 13.401 -13.289 1.00 64.06 91 PRO A CA 1
ATOM 743 C C . PRO A 1 91 ? 2.905 14.703 -14.061 1.00 64.06 91 PRO A C 1
ATOM 745 O O . PRO A 1 91 ? 4.065 15.072 -14.263 1.00 64.06 91 PRO A O 1
ATOM 748 N N . PHE A 1 92 ? 1.831 15.375 -14.485 1.00 62.34 92 PHE A N 1
ATOM 749 C CA . PHE A 1 92 ? 1.854 16.596 -15.292 1.00 62.34 92 PHE A CA 1
ATOM 750 C C . PHE A 1 92 ? 1.446 17.860 -14.518 1.00 62.34 92 PHE A C 1
ATOM 752 O O . PHE A 1 92 ? 1.480 18.944 -15.095 1.00 62.34 92 PHE A O 1
ATOM 759 N N . GLU A 1 93 ? 1.052 17.740 -13.246 1.00 61.28 93 GLU A N 1
ATOM 760 C CA . GLU A 1 93 ? 0.718 18.881 -12.387 1.00 61.28 93 GLU A CA 1
ATOM 761 C C . GLU A 1 93 ? 1.810 19.115 -11.339 1.00 61.28 93 GLU A C 1
ATOM 763 O O . GLU A 1 93 ? 2.188 18.207 -10.594 1.00 61.28 93 GLU A O 1
ATOM 768 N N . ASP A 1 94 ? 2.294 20.357 -11.265 1.00 53.97 94 ASP A N 1
ATOM 769 C CA . ASP A 1 94 ? 3.233 20.777 -10.230 1.00 53.97 94 ASP A CA 1
ATOM 770 C C . ASP A 1 94 ? 2.533 20.848 -8.864 1.00 53.97 94 ASP A C 1
ATOM 772 O O . ASP A 1 94 ? 1.510 21.512 -8.694 1.00 53.97 94 ASP A O 1
ATOM 776 N N . ASN A 1 95 ? 3.127 20.148 -7.893 1.00 53.00 95 ASN A N 1
ATOM 777 C CA . ASN A 1 95 ? 2.987 20.292 -6.441 1.00 53.00 95 ASN A CA 1
ATOM 778 C C . ASN A 1 95 ? 1.652 20.852 -5.905 1.00 53.00 95 ASN A C 1
ATOM 780 O O . ASN A 1 95 ? 1.589 21.965 -5.388 1.00 53.00 95 ASN A O 1
ATOM 784 N N . LYS A 1 96 ? 0.628 19.993 -5.849 1.00 53.22 96 LYS A N 1
ATOM 785 C CA . LYS A 1 96 ? -0.479 20.121 -4.876 1.00 53.22 96 LYS A CA 1
ATOM 786 C C . LYS A 1 96 ? -0.274 19.259 -3.636 1.00 53.22 96 LYS A C 1
ATOM 788 O O . LYS A 1 96 ? -1.218 18.959 -2.911 1.00 53.22 96 LYS A O 1
ATOM 793 N N . ILE A 1 97 ? 0.963 18.841 -3.357 1.00 53.00 97 ILE A N 1
ATOM 794 C CA . ILE A 1 97 ? 1.219 18.017 -2.176 1.00 53.00 97 ILE A CA 1
ATOM 795 C C . ILE A 1 97 ? 0.791 18.731 -0.888 1.00 53.00 97 ILE A C 1
ATOM 797 O O . ILE A 1 97 ? 0.331 18.091 0.053 1.00 53.00 97 ILE A O 1
ATOM 801 N N . ASP A 1 98 ? 0.872 20.064 -0.884 1.00 49.59 98 ASP A N 1
ATOM 802 C CA . ASP A 1 98 ? 0.429 20.939 0.199 1.00 49.59 98 ASP A CA 1
ATOM 803 C C . ASP A 1 98 ? -1.087 21.153 0.280 1.00 49.59 98 ASP A C 1
ATOM 805 O O . ASP A 1 98 ? -1.541 21.710 1.280 1.00 49.59 98 ASP A O 1
ATOM 809 N N . ASP A 1 99 ? -1.869 20.689 -0.695 1.00 52.31 99 ASP A N 1
ATOM 810 C CA . ASP A 1 99 ? -3.330 20.590 -0.566 1.00 52.31 99 ASP A CA 1
ATOM 811 C C . ASP A 1 99 ? -3.715 19.317 0.190 1.00 52.31 99 ASP A C 1
ATOM 813 O O . ASP A 1 99 ? -4.664 19.317 0.972 1.00 52.31 99 ASP A O 1
ATOM 817 N N . TYR A 1 100 ? -2.884 18.274 0.101 1.00 53.06 100 TYR A N 1
ATOM 818 C CA . TYR A 1 100 ? -2.929 17.115 0.992 1.00 53.06 100 TYR A CA 1
ATOM 819 C C . TYR A 1 100 ? -2.308 17.432 2.359 1.00 53.06 100 TYR A C 1
ATOM 821 O O . TYR A 1 100 ? -1.542 16.652 2.934 1.00 53.06 100 TYR A O 1
ATOM 829 N N . ARG A 1 101 ? -2.616 18.618 2.900 1.00 51.50 101 ARG A N 1
ATOM 830 C CA . ARG A 1 101 ? -2.481 18.900 4.326 1.00 51.50 101 ARG A CA 1
ATOM 831 C C . ARG A 1 101 ? -3.322 17.850 5.030 1.00 51.50 101 ARG A C 1
ATOM 833 O O . ARG A 1 101 ? -4.534 17.983 5.146 1.00 51.50 101 ARG A O 1
ATOM 840 N N . TYR A 1 102 ? -2.647 16.830 5.536 1.00 54.84 102 TYR A N 1
ATOM 841 C CA . TYR A 1 102 ? -3.228 15.793 6.368 1.00 54.84 102 TYR A CA 1
ATOM 842 C C . TYR A 1 102 ? -2.935 16.032 7.867 1.00 54.84 102 TYR A C 1
ATOM 844 O O . TYR A 1 102 ? -2.440 15.122 8.538 1.00 54.84 102 TYR A O 1
ATOM 852 N N . PRO A 1 103 ? -3.177 17.229 8.451 1.00 43.50 103 PRO A N 1
ATOM 853 C CA . PRO A 1 103 ? -2.797 17.498 9.835 1.00 43.50 103 PRO A CA 1
ATOM 854 C C . PRO A 1 103 ? -3.571 16.632 10.846 1.00 43.50 103 PRO A C 1
ATOM 856 O O . PRO A 1 103 ? -3.175 16.582 12.005 1.00 43.50 103 PRO A O 1
ATOM 859 N N . ASN A 1 104 ? -4.616 15.906 10.415 1.00 44.19 104 ASN A N 1
ATOM 860 C CA . ASN A 1 104 ? -5.546 15.174 11.282 1.00 44.19 104 ASN A CA 1
ATOM 861 C C . ASN A 1 104 ? -5.621 13.654 11.014 1.00 44.19 104 ASN A C 1
ATOM 863 O O . ASN A 1 104 ? -6.649 13.037 11.282 1.00 44.19 104 ASN A O 1
ATOM 867 N N . LEU A 1 105 ? -4.547 13.024 10.523 1.00 53.78 105 LEU A N 1
ATOM 868 C CA . LEU A 1 105 ? -4.483 11.590 10.158 1.00 53.78 105 LEU A CA 1
ATOM 869 C C . LEU A 1 105 ? -4.700 10.555 11.273 1.00 53.78 105 LEU A C 1
ATOM 871 O O . LEU A 1 105 ? -4.332 9.399 11.120 1.00 53.78 105 LEU A O 1
ATOM 875 N N . ARG A 1 106 ? -5.252 10.934 12.423 1.00 53.41 106 ARG A N 1
ATOM 876 C CA . ARG A 1 106 ? -5.407 10.007 13.552 1.00 53.41 106 ARG A CA 1
ATOM 877 C C . ARG A 1 106 ? -6.826 9.825 14.043 1.00 53.41 106 ARG A C 1
ATOM 879 O O . ARG A 1 106 ? -7.053 8.950 14.865 1.00 53.41 106 ARG A O 1
ATOM 886 N N . SER A 1 107 ? -7.782 10.589 13.535 1.00 60.75 107 SER A N 1
ATOM 887 C CA . SER A 1 107 ? -9.164 10.481 13.998 1.00 60.75 107 SER A CA 1
ATOM 888 C C . SER A 1 107 ? -10.052 9.885 12.916 1.00 60.75 107 SER A C 1
ATOM 890 O O . SER A 1 107 ? -11.042 10.527 12.623 1.00 60.75 107 SER A O 1
ATOM 892 N N . ASN A 1 108 ? -9.682 8.732 12.322 1.00 77.56 108 ASN A N 1
ATOM 893 C CA . ASN A 1 108 ? -10.488 7.889 11.395 1.00 77.56 108 ASN A CA 1
ATOM 894 C C . ASN A 1 108 ? -9.899 7.671 9.988 1.00 77.56 108 ASN A C 1
ATOM 896 O O . ASN A 1 108 ? -10.618 7.183 9.124 1.00 77.56 108 ASN A O 1
ATOM 900 N N . LYS A 1 109 ? -8.636 8.032 9.712 1.00 88.50 109 LYS A N 1
ATOM 901 C CA . LYS A 1 109 ? -8.048 7.851 8.370 1.00 88.50 109 LYS A CA 1
ATOM 902 C C . LYS A 1 109 ? -6.682 7.178 8.406 1.00 88.50 109 LYS A C 1
ATOM 904 O O . LYS A 1 109 ? -5.845 7.544 9.226 1.00 88.50 109 LYS A O 1
ATOM 909 N N . TYR A 1 110 ? -6.438 6.281 7.458 1.00 92.25 110 TYR A N 1
ATOM 910 C CA . TYR A 1 110 ? -5.142 5.671 7.173 1.00 92.25 110 TYR A CA 1
ATOM 911 C C . TYR A 1 110 ? -4.716 6.038 5.755 1.00 92.25 110 TYR A C 1
ATOM 913 O O . TYR A 1 110 ? -5.522 5.984 4.831 1.00 92.25 110 TYR A O 1
ATOM 921 N N . VAL A 1 111 ? -3.450 6.411 5.576 1.00 91.94 111 VAL A N 1
ATOM 922 C CA . VAL A 1 111 ? -2.907 6.831 4.276 1.00 91.94 111 VAL A CA 1
ATOM 923 C C . VAL A 1 111 ? -1.799 5.884 3.863 1.00 91.94 111 VAL A C 1
ATOM 925 O O . VAL A 1 111 ? -0.782 5.795 4.547 1.00 91.94 111 VAL A O 1
ATOM 928 N N . VAL A 1 112 ? -1.983 5.202 2.738 1.00 95.00 112 VAL A N 1
ATOM 929 C CA . VAL A 1 112 ? -0.990 4.300 2.154 1.00 95.00 112 VAL A CA 1
ATOM 930 C C . VAL A 1 112 ? -0.459 4.910 0.866 1.00 95.00 112 VAL A C 1
ATOM 932 O O . VAL A 1 112 ? -1.205 5.160 -0.079 1.00 95.00 112 VAL A O 1
ATOM 935 N N . TYR A 1 113 ? 0.848 5.134 0.825 1.00 94.12 113 TYR A N 1
ATOM 936 C CA . TYR A 1 113 ? 1.553 5.565 -0.373 1.00 94.12 113 TYR A CA 1
ATOM 937 C C . TYR A 1 113 ? 1.892 4.363 -1.240 1.00 94.12 113 TYR A C 1
ATOM 939 O O . TYR A 1 113 ? 2.368 3.359 -0.719 1.00 94.12 113 TYR A O 1
ATOM 947 N N . THR A 1 114 ? 1.721 4.500 -2.552 1.00 94.25 114 THR A N 1
ATOM 948 C CA . THR A 1 114 ? 2.240 3.565 -3.562 1.00 94.25 114 THR A CA 1
ATOM 949 C C . THR A 1 114 ? 3.332 4.258 -4.369 1.00 94.25 114 THR A C 1
ATOM 951 O O . THR A 1 114 ? 3.073 5.282 -4.992 1.00 94.25 114 THR A O 1
ATOM 954 N N . TYR A 1 115 ? 4.568 3.757 -4.334 1.00 93.31 115 TYR A N 1
ATOM 955 C CA . TYR A 1 115 ? 5.743 4.486 -4.824 1.00 93.31 115 TYR A CA 1
ATOM 956 C C . TYR A 1 115 ? 6.831 3.574 -5.405 1.00 93.31 115 TYR A C 1
ATOM 958 O O . TYR A 1 115 ? 6.836 2.362 -5.204 1.00 93.31 115 TYR A O 1
ATOM 966 N N . SER A 1 116 ? 7.773 4.170 -6.139 1.00 92.81 116 SER A N 1
ATOM 967 C CA . SER A 1 116 ? 9.007 3.516 -6.586 1.00 92.81 116 SER A CA 1
ATOM 968 C C . SER A 1 116 ? 9.988 3.356 -5.423 1.00 92.81 116 SER A C 1
ATOM 970 O O . SER A 1 116 ? 10.553 4.342 -4.936 1.00 92.81 116 SER A O 1
ATOM 972 N N . TYR A 1 117 ? 10.219 2.118 -4.978 1.00 91.69 117 TYR A N 1
ATOM 973 C CA . TYR A 1 117 ? 11.176 1.843 -3.904 1.00 91.69 117 TYR A CA 1
ATOM 974 C C . TYR A 1 117 ? 12.596 2.233 -4.312 1.00 91.69 117 TYR A C 1
ATOM 976 O O . TYR A 1 117 ? 13.347 2.802 -3.517 1.00 91.69 117 TYR A O 1
ATOM 984 N N . GLY A 1 118 ? 12.957 1.955 -5.568 1.00 90.81 118 GLY A N 1
ATOM 985 C CA . GLY A 1 118 ? 14.295 2.215 -6.060 1.00 90.81 118 GLY A CA 1
ATOM 986 C C . GLY A 1 118 ? 14.605 3.702 -6.124 1.00 90.81 118 GLY A C 1
ATOM 987 O O . GLY A 1 118 ? 15.675 4.121 -5.688 1.00 90.81 118 GLY A O 1
ATOM 988 N N . TYR A 1 119 ? 13.646 4.512 -6.572 1.00 91.06 119 TYR A N 1
ATOM 989 C CA . TYR A 1 119 ? 13.804 5.960 -6.577 1.00 91.06 119 TYR A CA 1
ATOM 990 C C . TYR A 1 119 ? 13.954 6.518 -5.159 1.00 91.06 119 TYR A C 1
ATOM 992 O O . TYR A 1 119 ? 14.919 7.229 -4.887 1.00 91.06 119 TYR A O 1
ATOM 1000 N N . LEU A 1 120 ? 13.050 6.151 -4.242 1.00 92.81 120 LEU A N 1
ATOM 1001 C CA . LEU A 1 120 ? 13.025 6.728 -2.895 1.00 92.81 120 LEU A CA 1
ATOM 1002 C C . LEU A 1 120 ? 14.315 6.465 -2.102 1.00 92.81 120 LEU A C 1
ATOM 1004 O O . LEU A 1 120 ? 14.742 7.314 -1.322 1.00 92.81 120 LEU A O 1
ATOM 1008 N N . TYR A 1 121 ? 14.939 5.301 -2.301 1.00 90.44 121 TYR A N 1
ATOM 1009 C CA . TYR A 1 121 ? 16.148 4.896 -1.577 1.00 90.44 121 TYR A CA 1
ATOM 1010 C C . TYR A 1 121 ? 17.430 4.951 -2.420 1.00 90.44 121 TYR A C 1
ATOM 1012 O O . TYR A 1 121 ? 18.469 4.456 -1.983 1.00 90.44 121 TYR A O 1
ATOM 1020 N N . GLY A 1 122 ? 17.385 5.547 -3.616 1.00 86.44 122 GLY A N 1
ATOM 1021 C CA . GLY A 1 122 ? 18.557 5.688 -4.487 1.00 86.44 122 GLY A CA 1
ATOM 1022 C C . GLY A 1 122 ? 19.138 4.354 -4.977 1.00 86.44 122 GLY A C 1
ATOM 1023 O O . GLY A 1 122 ? 20.336 4.257 -5.246 1.00 86.44 122 GLY A O 1
ATOM 1024 N N . ILE A 1 123 ? 18.309 3.315 -5.081 1.00 83.56 123 ILE A N 1
ATOM 1025 C CA . ILE A 1 123 ? 18.700 2.001 -5.596 1.00 83.56 123 ILE A CA 1
ATOM 1026 C C . ILE A 1 123 ? 18.663 2.051 -7.136 1.00 83.56 123 ILE A C 1
ATOM 1028 O O . ILE A 1 123 ? 17.772 2.680 -7.715 1.00 83.56 123 ILE A O 1
ATOM 1032 N N . PRO A 1 124 ? 19.619 1.414 -7.844 1.00 76.44 124 PRO A N 1
ATOM 1033 C CA . PRO A 1 124 ? 19.663 1.457 -9.303 1.00 76.44 124 PRO A CA 1
ATOM 1034 C C . PRO A 1 124 ? 18.357 0.989 -9.959 1.00 76.44 124 PRO A C 1
ATOM 1036 O O . PRO A 1 124 ? 17.758 0.009 -9.525 1.00 76.44 124 PRO A O 1
ATOM 1039 N N . LYS A 1 125 ? 17.972 1.632 -11.073 1.00 65.69 125 LYS A N 1
ATOM 1040 C CA . LYS A 1 125 ? 16.715 1.365 -11.808 1.00 65.69 125 LYS A CA 1
ATOM 1041 C C . LYS A 1 125 ? 16.485 -0.100 -12.193 1.00 65.69 125 LYS A C 1
ATOM 1043 O O . LYS A 1 125 ? 15.341 -0.502 -12.343 1.00 65.69 125 LYS A O 1
ATOM 1048 N N . SER A 1 126 ? 17.545 -0.888 -12.372 1.00 62.91 126 SER A N 1
ATOM 1049 C CA . SER A 1 126 ? 17.447 -2.327 -12.656 1.00 62.91 126 SER A CA 1
ATOM 1050 C C . SER A 1 126 ? 16.855 -3.146 -11.503 1.00 62.91 126 SER A C 1
ATOM 1052 O O . SER A 1 126 ? 16.531 -4.307 -11.702 1.00 62.91 126 SER A O 1
ATOM 1054 N N . TYR A 1 127 ? 16.750 -2.554 -10.314 1.00 63.38 127 TYR A N 1
ATOM 1055 C CA . TYR A 1 127 ? 16.192 -3.151 -9.102 1.00 63.38 127 TYR A CA 1
ATOM 1056 C C . TYR A 1 127 ? 15.022 -2.321 -8.555 1.00 63.38 127 TYR A C 1
ATOM 1058 O O . TYR A 1 127 ? 14.639 -2.476 -7.397 1.00 63.38 127 TYR A O 1
ATOM 1066 N N . ASP A 1 128 ? 14.494 -1.396 -9.361 1.00 76.25 128 ASP A N 1
ATOM 1067 C CA . ASP A 1 128 ? 13.358 -0.579 -8.969 1.00 76.25 128 ASP A CA 1
ATOM 1068 C C . ASP A 1 128 ? 12.067 -1.393 -9.060 1.00 76.25 128 ASP A C 1
ATOM 1070 O O . ASP A 1 128 ? 11.695 -1.892 -10.123 1.00 76.25 128 ASP A O 1
ATOM 1074 N N . ILE A 1 129 ? 11.389 -1.503 -7.925 1.00 82.19 129 ILE A N 1
ATOM 1075 C CA . ILE A 1 129 ? 10.123 -2.208 -7.772 1.00 82.19 129 ILE A CA 1
ATOM 1076 C C . ILE A 1 129 ? 9.077 -1.240 -7.219 1.00 82.19 129 ILE A C 1
ATOM 1078 O O . ILE A 1 129 ? 9.389 -0.345 -6.426 1.00 82.19 129 ILE A O 1
ATOM 1082 N N . GLY A 1 130 ? 7.826 -1.420 -7.642 1.00 89.25 130 GLY A N 1
ATOM 1083 C CA . GLY A 1 130 ? 6.699 -0.752 -6.997 1.00 89.25 130 GLY A CA 1
ATOM 1084 C C . GLY A 1 130 ? 6.545 -1.264 -5.567 1.00 89.25 130 GLY A C 1
ATOM 1085 O O . GLY A 1 130 ? 6.688 -2.461 -5.319 1.00 89.25 130 GLY A O 1
ATOM 1086 N N . HIS A 1 131 ? 6.277 -0.364 -4.628 1.00 94.06 131 HIS A N 1
ATOM 1087 C CA . HIS A 1 131 ? 6.149 -0.689 -3.211 1.00 94.06 131 HIS A CA 1
ATOM 1088 C C . HIS A 1 131 ? 5.133 0.212 -2.514 1.00 94.06 131 HIS A C 1
ATOM 1090 O O . HIS A 1 131 ? 4.616 1.162 -3.105 1.00 94.06 131 HIS A O 1
ATOM 1096 N N . VAL A 1 132 ? 4.839 -0.104 -1.254 1.00 95.56 132 VAL A N 1
ATOM 1097 C CA . VAL A 1 132 ? 3.874 0.627 -0.436 1.00 95.56 132 VAL A CA 1
ATOM 1098 C C . VAL A 1 132 ? 4.382 0.918 0.964 1.00 95.56 132 VAL A C 1
ATOM 1100 O O . VAL A 1 132 ? 5.183 0.168 1.514 1.00 95.56 132 VAL A O 1
ATOM 1103 N N . ALA A 1 133 ? 3.862 1.980 1.572 1.00 96.44 133 ALA A N 1
ATOM 1104 C CA . ALA A 1 133 ? 4.090 2.264 2.982 1.00 96.44 133 ALA A CA 1
ATOM 1105 C C . ALA A 1 133 ? 2.918 3.030 3.593 1.00 96.44 133 ALA A C 1
ATOM 1107 O O . ALA A 1 133 ? 2.303 3.873 2.937 1.00 96.44 133 ALA A O 1
ATOM 1108 N N . LEU A 1 134 ? 2.642 2.768 4.868 1.00 95.50 134 LEU A N 1
ATOM 1109 C CA . LEU A 1 134 ? 1.637 3.498 5.634 1.00 95.50 134 LEU A CA 1
ATOM 1110 C C . LEU A 1 134 ? 2.249 4.783 6.199 1.00 95.50 134 LEU A C 1
ATOM 1112 O O . LEU A 1 134 ? 3.323 4.754 6.794 1.00 95.50 134 LEU A O 1
ATOM 1116 N N . LEU A 1 135 ? 1.560 5.913 6.080 1.00 93.31 135 LEU A N 1
ATOM 1117 C CA . LEU A 1 135 ? 1.915 7.130 6.799 1.00 93.31 135 LEU A CA 1
ATOM 1118 C C . LEU A 1 135 ? 1.590 6.983 8.292 1.00 93.31 135 LEU A C 1
ATOM 1120 O O . LEU A 1 135 ? 0.427 6.873 8.666 1.00 93.31 135 LEU A O 1
ATOM 1124 N N . ASP A 1 136 ? 2.604 7.071 9.151 1.00 91.56 136 ASP A N 1
ATOM 1125 C CA . ASP A 1 136 ? 2.414 7.096 10.607 1.00 91.56 136 ASP A CA 1
ATOM 1126 C C . ASP A 1 136 ? 2.362 8.531 11.166 1.00 91.56 136 ASP A C 1
ATOM 1128 O O . ASP A 1 136 ? 1.552 8.844 12.053 1.00 91.56 136 ASP A O 1
ATOM 1132 N N . LYS A 1 137 ? 3.241 9.419 10.677 1.00 87.50 137 LYS A N 1
ATOM 1133 C CA . LYS A 1 137 ? 3.321 10.803 11.164 1.00 87.50 137 LYS A CA 1
ATOM 1134 C C . LYS A 1 137 ? 3.920 11.764 10.139 1.00 87.50 137 LYS A C 1
ATOM 1136 O O . LYS A 1 137 ? 4.917 11.463 9.495 1.00 87.50 137 LYS A O 1
ATOM 1141 N N . VAL A 1 138 ? 3.382 12.980 10.074 1.00 87.44 138 VAL A N 1
ATOM 1142 C CA . VAL A 1 138 ? 4.059 14.128 9.450 1.00 87.44 138 VAL A CA 1
ATOM 1143 C C . VAL A 1 138 ? 4.973 14.763 10.503 1.00 87.44 138 VAL A C 1
ATOM 1145 O O . VAL A 1 138 ? 4.485 15.308 11.494 1.00 87.44 138 VAL A O 1
ATOM 1148 N N . ILE A 1 139 ? 6.294 14.637 10.348 1.00 88.31 139 ILE A N 1
ATOM 1149 C CA . ILE A 1 139 ? 7.276 15.168 11.313 1.00 88.31 139 ILE A CA 1
ATOM 1150 C C . ILE A 1 139 ? 7.479 16.669 11.089 1.00 88.31 139 ILE A C 1
ATOM 1152 O O . ILE A 1 139 ? 7.527 17.443 12.044 1.00 88.31 139 ILE A O 1
ATOM 1156 N N . SER A 1 140 ? 7.592 17.081 9.828 1.00 86.44 140 SER A N 1
ATOM 1157 C CA . SER A 1 140 ? 7.751 18.475 9.411 1.00 86.44 140 SER A CA 1
ATOM 1158 C C . SER A 1 140 ? 7.173 18.671 8.006 1.00 86.44 140 SER A C 1
ATOM 1160 O O . SER A 1 140 ? 6.660 17.731 7.401 1.00 86.44 140 SER A O 1
ATOM 1162 N N . GLN A 1 141 ? 7.280 19.881 7.450 1.00 81.50 141 GLN A N 1
ATOM 1163 C CA . GLN A 1 141 ? 6.851 20.158 6.072 1.00 81.50 141 GLN A CA 1
ATOM 1164 C C . GLN A 1 141 ? 7.543 19.270 5.026 1.00 81.50 141 GLN A C 1
ATOM 1166 O O . GLN A 1 141 ? 6.940 18.964 3.999 1.00 81.50 141 GLN A O 1
ATOM 1171 N N . SER A 1 142 ? 8.782 18.847 5.289 1.00 87.31 142 SER A N 1
ATOM 1172 C CA . SER A 1 142 ? 9.610 18.069 4.365 1.00 87.31 142 SER A CA 1
ATOM 1173 C C . SER A 1 142 ? 9.857 16.630 4.812 1.00 87.31 142 SER A C 1
ATOM 1175 O O . SER A 1 142 ? 10.447 15.875 4.048 1.00 87.31 142 SER A O 1
ATOM 1177 N N . CYS A 1 143 ? 9.432 16.232 6.015 1.00 90.69 143 CYS A N 1
ATOM 1178 C CA . CYS A 1 143 ? 9.747 14.922 6.581 1.00 90.69 143 CYS A CA 1
ATOM 1179 C C . CYS A 1 143 ? 8.485 14.168 7.008 1.00 90.69 143 CYS A C 1
ATOM 1181 O O . CYS A 1 143 ? 7.663 14.672 7.782 1.00 90.69 143 CYS A O 1
ATOM 1183 N N . LEU A 1 144 ? 8.367 12.935 6.522 1.00 91.50 144 LEU A N 1
ATOM 1184 C CA . LEU A 1 144 ? 7.336 11.976 6.895 1.00 91.50 144 LEU A CA 1
ATOM 1185 C C . LEU A 1 144 ? 7.973 10.810 7.646 1.00 91.50 144 LEU A C 1
ATOM 1187 O O . LEU A 1 144 ? 9.048 10.352 7.271 1.00 91.50 144 LEU A O 1
ATOM 1191 N N . ARG A 1 145 ? 7.267 10.278 8.642 1.00 93.88 145 ARG A N 1
ATOM 1192 C CA . ARG A 1 145 ? 7.512 8.942 9.176 1.00 93.88 145 ARG A CA 1
ATOM 1193 C C . ARG A 1 145 ? 6.498 7.982 8.582 1.00 93.88 145 ARG A C 1
ATOM 1195 O O . ARG A 1 145 ? 5.293 8.166 8.762 1.00 93.88 145 ARG A O 1
ATOM 1202 N N . ILE A 1 146 ? 6.995 6.968 7.897 1.00 95.38 146 ILE A N 1
ATOM 1203 C CA . ILE A 1 146 ? 6.201 5.899 7.297 1.00 95.38 146 ILE A CA 1
ATOM 1204 C C . ILE A 1 146 ? 6.507 4.573 7.992 1.00 95.38 146 ILE A C 1
ATOM 1206 O O . ILE A 1 146 ? 7.590 4.415 8.551 1.00 95.38 146 ILE A O 1
ATOM 1210 N N . TYR A 1 147 ? 5.576 3.629 7.942 1.00 97.25 147 TYR A N 1
ATOM 1211 C CA .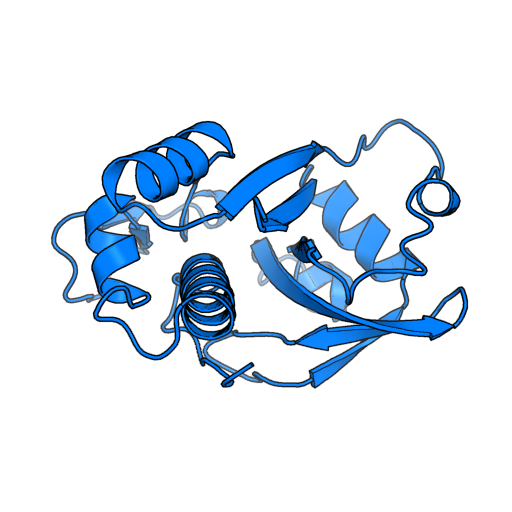 TYR A 1 147 ? 5.821 2.223 8.228 1.00 97.25 147 TYR A CA 1
ATOM 1212 C C . TYR A 1 147 ? 5.922 1.453 6.911 1.00 97.25 147 TYR A C 1
ATOM 1214 O O . TYR A 1 147 ? 4.978 1.436 6.116 1.00 97.25 147 TYR A O 1
ATOM 1222 N N . ASP A 1 148 ? 7.079 0.840 6.691 1.00 97.12 148 ASP A N 1
ATOM 1223 C CA . ASP A 1 148 ? 7.363 -0.013 5.545 1.00 97.12 148 ASP A CA 1
ATOM 1224 C C . ASP A 1 148 ? 7.118 -1.484 5.936 1.00 97.12 148 ASP A C 1
ATOM 1226 O O . ASP A 1 148 ? 7.807 -1.987 6.831 1.00 97.12 148 ASP A O 1
ATOM 1230 N N . PRO A 1 149 ? 6.163 -2.181 5.295 1.00 97.06 149 PRO A N 1
ATOM 1231 C CA . PRO A 1 149 ? 5.831 -3.564 5.616 1.00 97.06 149 PRO A CA 1
ATOM 1232 C C . PRO A 1 149 ? 6.747 -4.575 4.912 1.00 97.06 149 PRO A C 1
ATOM 1234 O O . PRO A 1 149 ? 6.503 -5.767 5.027 1.00 97.06 149 PRO A O 1
ATOM 1237 N N . GLY A 1 150 ? 7.728 -4.151 4.109 1.00 94.06 150 GLY A N 1
ATOM 1238 C CA . GLY A 1 150 ? 8.438 -5.027 3.177 1.00 94.06 150 GLY A CA 1
ATOM 1239 C C . GLY A 1 150 ? 9.058 -6.277 3.824 1.00 94.06 150 GLY A C 1
ATOM 1240 O O . GLY A 1 150 ? 9.497 -6.232 4.973 1.00 94.06 150 GLY A O 1
ATOM 1241 N N . PRO A 1 151 ? 9.184 -7.394 3.082 1.00 90.31 151 PRO A N 1
ATOM 1242 C CA . PRO A 1 151 ? 9.729 -8.655 3.610 1.00 90.31 151 PRO A CA 1
ATOM 1243 C C . PRO A 1 151 ? 11.169 -8.520 4.121 1.00 90.31 151 PRO A C 1
ATOM 1245 O O . PRO A 1 151 ? 11.638 -9.301 4.948 1.00 90.31 151 PRO A O 1
ATOM 1248 N N . GLN A 1 152 ? 11.888 -7.511 3.627 1.00 87.69 152 GLN A N 1
ATOM 1249 C CA . GLN A 1 152 ? 13.225 -7.139 4.063 1.00 87.69 152 GLN A CA 1
ATOM 1250 C C . GLN A 1 152 ? 13.239 -5.657 4.429 1.00 87.69 152 GLN A C 1
ATOM 1252 O O . GLN A 1 152 ? 12.627 -4.840 3.745 1.00 87.69 152 GLN A O 1
ATOM 1257 N N . ASN A 1 153 ? 13.994 -5.297 5.470 1.00 88.50 153 ASN A N 1
ATOM 1258 C CA . ASN A 1 153 ? 14.116 -3.916 5.950 1.00 88.50 153 ASN A CA 1
ATOM 1259 C C . ASN A 1 153 ? 12.764 -3.264 6.320 1.00 88.50 153 ASN A C 1
ATOM 1261 O O . ASN A 1 153 ? 12.572 -2.077 6.040 1.00 88.50 153 ASN A O 1
ATOM 1265 N N . HIS A 1 154 ? 11.842 -4.028 6.922 1.00 94.38 154 HIS A N 1
ATOM 1266 C CA . HIS A 1 154 ? 10.585 -3.502 7.464 1.00 94.38 154 HIS A CA 1
ATOM 1267 C C . HIS A 1 154 ? 10.824 -2.529 8.623 1.00 94.38 154 HIS A C 1
ATOM 1269 O O . HIS A 1 154 ? 11.884 -2.520 9.255 1.00 94.38 154 HIS A O 1
ATOM 1275 N N . GLY A 1 155 ? 9.793 -1.753 8.942 1.00 96.94 155 GLY A N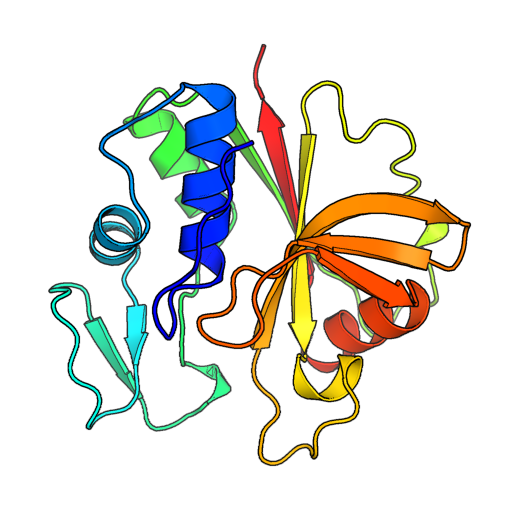 1
ATOM 1276 C CA . GLY A 1 155 ? 9.745 -0.895 10.117 1.00 96.94 155 GLY A CA 1
ATOM 1277 C C . GLY A 1 155 ? 9.566 0.577 9.776 1.00 96.94 155 GLY A C 1
ATOM 1278 O O . GLY A 1 155 ? 9.298 0.961 8.635 1.00 96.94 155 GLY A O 1
ATOM 1279 N N . TYR A 1 156 ? 9.695 1.417 10.800 1.00 96.88 156 TYR A N 1
ATOM 1280 C CA . TYR A 1 156 ? 9.527 2.853 10.635 1.00 96.88 156 TYR A CA 1
ATOM 1281 C C . TYR A 1 156 ? 10.721 3.486 9.933 1.00 96.88 156 TYR A C 1
ATOM 1283 O O . TYR A 1 156 ? 11.874 3.268 10.309 1.00 96.88 156 TYR A O 1
ATOM 1291 N N . LYS A 1 157 ? 10.427 4.330 8.946 1.00 96.56 157 LYS A N 1
ATOM 1292 C CA . LYS A 1 157 ? 11.420 5.069 8.170 1.00 96.56 157 LYS A CA 1
ATOM 1293 C C . LYS A 1 157 ? 11.038 6.536 8.126 1.00 96.56 157 LYS A C 1
ATOM 1295 O O . LYS A 1 157 ? 9.871 6.879 7.944 1.00 96.56 157 LYS A O 1
ATOM 1300 N N . GLU A 1 158 ? 12.031 7.397 8.285 1.00 96.56 158 GLU A N 1
ATOM 1301 C CA . GLU A 1 158 ? 11.881 8.823 8.023 1.00 96.56 158 GLU A CA 1
ATOM 1302 C C . GLU A 1 158 ? 12.304 9.096 6.584 1.00 96.56 158 GLU A C 1
ATOM 1304 O O . GLU A 1 158 ? 13.376 8.672 6.150 1.00 96.56 158 GLU A O 1
ATOM 1309 N N . VAL A 1 159 ? 11.438 9.757 5.824 1.00 94.69 159 VAL A N 1
ATOM 1310 C CA . VAL A 1 159 ? 11.629 9.991 4.392 1.00 94.69 159 VAL A CA 1
ATOM 1311 C C . VAL A 1 159 ? 11.331 11.438 4.043 1.00 94.69 159 VAL A C 1
ATOM 1313 O O . VAL A 1 159 ? 10.472 12.089 4.648 1.00 94.69 159 VAL A O 1
ATOM 1316 N N . ASN A 1 160 ? 12.036 11.942 3.033 1.00 92.94 160 ASN A N 1
ATOM 1317 C CA . ASN A 1 160 ? 11.747 13.254 2.486 1.00 92.94 160 ASN A CA 1
ATOM 1318 C C . ASN A 1 160 ? 10.406 13.203 1.733 1.00 92.94 160 ASN A C 1
ATOM 1320 O O . ASN A 1 160 ? 10.207 12.386 0.836 1.00 92.94 160 ASN A O 1
ATOM 1324 N N . ARG A 1 161 ? 9.481 14.088 2.107 1.00 88.25 161 ARG A N 1
ATOM 1325 C CA . ARG A 1 161 ? 8.128 14.182 1.546 1.00 88.25 161 ARG A CA 1
ATOM 1326 C C . ARG A 1 161 ? 8.130 14.447 0.039 1.00 88.25 161 ARG A C 1
ATOM 1328 O O . ARG A 1 161 ? 7.292 13.899 -0.669 1.00 88.25 161 ARG A O 1
ATOM 1335 N N . PHE A 1 162 ? 9.051 15.279 -0.438 1.00 88.00 162 PHE A N 1
ATOM 1336 C CA . PHE A 1 162 ? 9.168 15.616 -1.855 1.00 88.00 162 PHE A CA 1
ATOM 1337 C C . PHE A 1 162 ? 9.750 14.445 -2.650 1.00 88.00 162 PHE A C 1
ATOM 1339 O O . PHE A 1 162 ? 9.245 14.125 -3.717 1.00 88.00 162 PHE A O 1
ATOM 1346 N N . GLU A 1 163 ? 10.729 13.731 -2.094 1.00 92.31 163 GLU A N 1
ATOM 1347 C CA . GLU A 1 163 ? 11.251 12.512 -2.727 1.00 92.31 163 GLU A CA 1
ATOM 1348 C C . GLU A 1 163 ? 10.195 11.402 -2.787 1.00 92.31 163 GLU A C 1
ATOM 1350 O O . GLU A 1 163 ? 10.082 10.716 -3.798 1.00 92.31 163 GLU A O 1
ATOM 1355 N N . MET A 1 164 ? 9.366 11.260 -1.744 1.00 92.38 164 MET A N 1
ATOM 1356 C CA . MET A 1 164 ? 8.216 10.349 -1.767 1.00 92.38 164 MET A CA 1
ATOM 1357 C C . MET A 1 164 ? 7.256 10.704 -2.908 1.00 92.38 164 MET A C 1
ATOM 1359 O O . MET A 1 164 ? 6.830 9.825 -3.649 1.00 92.38 164 MET A O 1
ATOM 1363 N N . TYR A 1 165 ? 6.949 11.987 -3.100 1.00 88.75 165 TYR A N 1
ATOM 1364 C CA . TYR A 1 165 ? 6.109 12.438 -4.211 1.00 88.75 165 TYR A CA 1
ATOM 1365 C C . TYR A 1 165 ? 6.674 12.063 -5.573 1.00 88.75 165 TYR A C 1
ATOM 1367 O O . TYR A 1 165 ? 5.974 11.476 -6.395 1.00 88.75 165 TYR A O 1
ATOM 1375 N N . GLU A 1 166 ? 7.950 12.367 -5.794 1.00 88.88 166 GLU A N 1
ATOM 1376 C CA . GLU A 1 166 ? 8.631 12.044 -7.041 1.00 88.88 166 GLU A CA 1
ATOM 1377 C C . GLU A 1 166 ? 8.681 10.528 -7.272 1.00 88.88 166 GLU A C 1
ATOM 1379 O O . GLU A 1 166 ? 8.426 10.065 -8.389 1.00 88.88 166 GLU A O 1
ATOM 1384 N N . ALA A 1 167 ? 8.880 9.743 -6.208 1.00 92.19 167 ALA A N 1
ATOM 1385 C CA . ALA A 1 167 ? 8.816 8.288 -6.255 1.00 92.19 167 ALA A CA 1
ATOM 1386 C C . ALA A 1 167 ? 7.432 7.774 -6.687 1.00 92.19 167 ALA A C 1
ATOM 1388 O O . ALA A 1 167 ? 7.361 6.825 -7.465 1.00 92.19 167 ALA A O 1
ATOM 1389 N N . MET A 1 168 ? 6.333 8.386 -6.230 1.00 91.69 168 MET A N 1
ATOM 1390 C CA . MET A 1 168 ? 4.974 8.058 -6.696 1.00 91.69 168 MET A CA 1
ATOM 1391 C C . MET A 1 168 ? 4.767 8.478 -8.159 1.00 91.69 168 MET A C 1
ATOM 1393 O O . MET A 1 168 ? 4.216 7.728 -8.970 1.00 91.69 168 MET A O 1
ATOM 1397 N N . ARG A 1 169 ? 5.250 9.673 -8.516 1.00 88.12 169 ARG A N 1
ATOM 1398 C CA . ARG A 1 169 ? 5.076 10.298 -9.831 1.00 88.12 169 ARG A CA 1
ATOM 1399 C C . ARG A 1 169 ? 5.707 9.481 -10.955 1.00 88.12 169 ARG A C 1
ATOM 1401 O O . ARG A 1 169 ? 5.085 9.267 -11.997 1.00 88.12 169 ARG A O 1
ATOM 1408 N N . ILE A 1 170 ? 6.928 8.992 -10.745 1.00 87.62 170 ILE A N 1
ATOM 1409 C CA . ILE A 1 170 ? 7.714 8.273 -11.761 1.00 87.62 170 ILE A CA 1
ATOM 1410 C C . ILE A 1 170 ? 7.063 6.954 -12.178 1.00 87.62 170 ILE A C 1
ATOM 1412 O O . ILE A 1 170 ? 7.152 6.570 -13.348 1.00 87.62 170 ILE A O 1
ATOM 1416 N N . ILE A 1 171 ? 6.364 6.288 -11.258 1.00 86.75 171 ILE A N 1
ATOM 1417 C CA . ILE A 1 171 ? 5.625 5.054 -11.552 1.00 86.75 171 ILE A CA 1
ATOM 1418 C C . ILE A 1 171 ? 4.137 5.292 -11.827 1.00 86.75 171 ILE A C 1
ATOM 1420 O O . ILE A 1 171 ? 3.403 4.324 -12.003 1.00 86.75 171 ILE A O 1
ATOM 1424 N N . LYS A 1 172 ? 3.701 6.558 -11.943 1.00 88.25 172 LYS A N 1
ATOM 1425 C CA . LYS A 1 172 ? 2.301 6.947 -12.189 1.00 88.25 172 LYS A CA 1
ATOM 1426 C C . LYS A 1 172 ? 1.356 6.306 -11.172 1.00 88.25 172 LYS A C 1
ATOM 1428 O O . LYS A 1 172 ? 0.373 5.670 -11.545 1.00 88.25 172 LYS A O 1
ATOM 1433 N N . SER A 1 173 ? 1.706 6.425 -9.902 1.00 88.69 173 SER A N 1
ATOM 1434 C CA . SER A 1 173 ? 0.980 5.792 -8.812 1.00 88.69 173 SER A CA 1
ATOM 1435 C C . SER A 1 173 ? 0.264 6.835 -7.956 1.00 88.69 173 SER A C 1
ATOM 1437 O O . SER A 1 173 ? -0.018 7.937 -8.436 1.00 88.69 173 SER A O 1
ATOM 1439 N N . GLY A 1 174 ? -0.112 6.488 -6.733 1.00 89.81 174 GLY A N 1
ATOM 1440 C CA . GLY A 1 174 ? -1.025 7.316 -5.964 1.00 89.81 174 GLY A CA 1
ATOM 1441 C C . GLY A 1 174 ? -1.050 7.022 -4.477 1.00 89.81 174 GLY A C 1
ATOM 1442 O O . GLY A 1 174 ? -0.097 6.505 -3.885 1.00 89.81 174 GLY A O 1
ATOM 1443 N N . ILE A 1 175 ? -2.161 7.412 -3.874 1.00 91.56 175 ILE A N 1
ATOM 1444 C CA . ILE A 1 175 ? -2.389 7.344 -2.440 1.00 91.56 175 ILE A CA 1
ATOM 1445 C C . ILE A 1 175 ? -3.716 6.639 -2.214 1.00 91.56 175 ILE A C 1
ATOM 1447 O O . ILE A 1 175 ? -4.736 7.086 -2.729 1.00 91.56 175 ILE A O 1
ATOM 1451 N N . TYR A 1 176 ? -3.708 5.582 -1.411 1.00 93.88 176 TYR A N 1
ATOM 1452 C CA . TYR A 1 176 ? -4.934 5.026 -0.854 1.00 93.88 176 TYR A CA 1
ATOM 1453 C C . TYR A 1 176 ? -5.254 5.718 0.463 1.00 93.88 176 TYR A C 1
ATOM 1455 O O . TYR A 1 176 ? -4.378 5.874 1.320 1.00 93.88 176 TYR A O 1
ATOM 1463 N N . ILE A 1 177 ? -6.512 6.105 0.630 1.00 92.44 177 ILE A N 1
ATOM 1464 C CA . ILE A 1 177 ? -7.048 6.642 1.875 1.00 92.44 177 ILE A CA 1
ATOM 1465 C C . ILE A 1 177 ? -8.112 5.675 2.364 1.00 92.44 177 ILE A C 1
ATOM 1467 O O . ILE A 1 177 ? -9.128 5.505 1.703 1.00 92.44 177 ILE A O 1
ATOM 1471 N N . PHE A 1 178 ? -7.875 5.053 3.514 1.00 93.88 178 PHE A N 1
ATOM 1472 C CA . PHE A 1 178 ? -8.852 4.208 4.190 1.00 93.88 178 PHE A CA 1
ATOM 1473 C C . PHE A 1 178 ? -9.505 5.027 5.295 1.00 93.88 178 PHE A C 1
ATOM 1475 O O . PHE A 1 178 ? -8.800 5.571 6.146 1.00 93.88 178 PHE A O 1
ATOM 1482 N N . GLU A 1 179 ? -10.827 5.107 5.308 1.00 92.31 179 GLU A N 1
ATOM 1483 C CA . GLU A 1 179 ? -11.595 5.879 6.280 1.00 92.31 179 GLU A CA 1
ATOM 1484 C C . GLU A 1 179 ? -12.524 4.959 7.065 1.00 92.31 179 GLU A C 1
ATOM 1486 O O . GLU A 1 179 ? -13.189 4.100 6.484 1.00 92.31 179 GLU A O 1
ATOM 1491 N N . THR A 1 180 ? -12.570 5.111 8.390 1.00 89.31 180 THR A N 1
ATOM 1492 C CA . THR A 1 180 ? -13.539 4.371 9.201 1.00 89.31 180 THR A CA 1
ATOM 1493 C C . THR A 1 180 ? -14.905 5.044 9.131 1.00 89.31 180 THR A C 1
ATOM 1495 O O . THR A 1 180 ? -15.059 6.219 9.471 1.00 89.31 180 THR A O 1
ATOM 1498 N N . ASN A 1 181 ? -15.913 4.276 8.721 1.00 72.94 181 ASN A N 1
ATOM 1499 C CA . ASN A 1 181 ? -17.309 4.705 8.711 1.00 72.94 181 ASN A CA 1
ATOM 1500 C C . ASN A 1 181 ? -17.870 4.563 10.136 1.00 72.94 181 ASN A C 1
ATOM 1502 O O . ASN A 1 181 ? -18.457 3.531 10.463 1.00 72.94 181 ASN A O 1
ATOM 1506 N N . ILE A 1 182 ? -17.609 5.549 11.002 1.00 58.50 182 ILE A N 1
ATOM 1507 C CA . ILE A 1 182 ? -18.200 5.640 12.353 1.00 58.50 182 ILE A CA 1
ATOM 1508 C C . ILE A 1 182 ? -19.450 6.515 12.310 1.00 58.50 182 ILE A C 1
ATOM 1510 O O . ILE A 1 182 ? -19.345 7.647 11.785 1.00 58.50 182 ILE A O 1
#

Sequence (182 aa):
MKEIIAENYLCFLALIEMIIQDVIGTSCIDQFYLAEYFGVTVPKDYKIDIKNVQYSDRDRQLGVHIDEDKLNILFQNTGIPLHTDYIYVNPFEDNKIDDYRYPNLRSNKYVVYTYSYGYLYGIPKSYDIGHVALLDKVISQSCLRIYDPGPQNHGYKEVNRFEMYEAMRIIKSGIYIFETNI